Protein AF-X6LI80-F1 (afdb_monomer_lite)

Radius of gyration: 19.34 Å; chains: 1; bounding box: 44×36×54 Å

Organism: Reticulomyxa filosa (NCBI:txid46433)

Structure (mmCIF, N/CA/C/O backbone):
data_AF-X6LI80-F1
#
_entry.id   AF-X6LI80-F1
#
loop_
_atom_site.group_PDB
_atom_site.id
_atom_site.type_symbol
_atom_site.label_atom_id
_atom_site.label_alt_id
_atom_site.label_comp_id
_atom_site.label_asym_id
_atom_site.label_entity_id
_atom_site.label_seq_id
_atom_site.pdbx_PDB_ins_code
_atom_site.Cartn_x
_atom_site.Cartn_y
_atom_site.Cartn_z
_atom_site.occupancy
_atom_site.B_iso_or_equiv
_atom_site.auth_seq_id
_atom_site.auth_comp_id
_atom_site.auth_asym_id
_atom_site.auth_atom_id
_atom_site.pdbx_PDB_model_num
ATOM 1 N N . MET A 1 1 ? 9.608 -12.335 -18.011 1.00 86.75 1 MET A N 1
ATOM 2 C CA . MET A 1 1 ? 10.505 -11.930 -16.911 1.00 86.75 1 MET A CA 1
ATOM 3 C C . MET A 1 1 ? 10.080 -10.551 -16.447 1.00 86.75 1 MET A C 1
ATOM 5 O O . MET A 1 1 ? 9.801 -9.718 -17.298 1.00 86.75 1 MET A O 1
ATOM 9 N N . THR A 1 2 ? 9.966 -10.327 -15.142 1.00 90.50 2 THR A N 1
ATOM 10 C CA . THR A 1 2 ? 9.697 -9.000 -14.571 1.00 90.50 2 THR A CA 1
ATOM 11 C C . THR A 1 2 ? 10.943 -8.533 -13.843 1.00 90.50 2 THR A C 1
ATOM 13 O O . THR A 1 2 ? 11.498 -9.297 -13.056 1.00 90.50 2 THR A O 1
ATOM 16 N N . SER A 1 3 ? 11.365 -7.297 -14.068 1.00 90.00 3 SER A N 1
ATOM 17 C CA . SER A 1 3 ? 12.500 -6.701 -13.372 1.00 90.00 3 SER A CA 1
ATOM 18 C C . SER A 1 3 ? 12.157 -5.289 -12.920 1.00 90.00 3 SER A C 1
ATOM 20 O O . SER A 1 3 ? 11.196 -4.675 -13.392 1.00 90.00 3 SER A O 1
ATOM 22 N N . ARG A 1 4 ? 12.962 -4.757 -12.000 1.00 89.06 4 ARG A N 1
ATOM 23 C CA . ARG A 1 4 ? 12.972 -3.313 -11.768 1.00 89.06 4 ARG A CA 1
ATOM 24 C C . ARG A 1 4 ? 13.612 -2.624 -12.981 1.00 89.06 4 ARG A C 1
ATOM 26 O O . ARG A 1 4 ? 14.466 -3.237 -13.629 1.00 89.06 4 ARG A O 1
ATOM 33 N N . PRO A 1 5 ? 13.269 -1.355 -13.267 1.00 88.00 5 PRO A N 1
ATOM 34 C CA . PRO A 1 5 ? 13.888 -0.609 -14.364 1.00 88.00 5 PRO A CA 1
ATOM 35 C C . PRO A 1 5 ? 15.420 -0.556 -14.281 1.00 88.00 5 PRO A C 1
ATOM 37 O O . PRO A 1 5 ? 16.085 -0.537 -15.307 1.00 88.00 5 PRO A O 1
ATOM 40 N N . ASN A 1 6 ? 15.976 -0.581 -13.065 1.00 87.56 6 ASN A N 1
ATOM 41 C CA . ASN A 1 6 ? 17.414 -0.536 -12.793 1.00 87.56 6 ASN A CA 1
ATOM 42 C C . ASN A 1 6 ? 18.086 -1.916 -12.655 1.00 87.56 6 ASN A C 1
ATOM 44 O O . ASN A 1 6 ? 19.252 -1.981 -12.287 1.00 87.56 6 ASN A O 1
ATOM 48 N N . ALA A 1 7 ? 17.363 -3.009 -12.902 1.00 85.38 7 ALA A N 1
ATOM 49 C CA . ALA A 1 7 ? 17.864 -4.377 -12.768 1.00 85.38 7 ALA A CA 1
ATOM 50 C C . ALA A 1 7 ? 17.558 -5.191 -14.036 1.00 85.38 7 ALA A C 1
ATOM 52 O O . ALA A 1 7 ? 17.008 -6.290 -13.963 1.00 85.38 7 ALA A O 1
ATOM 53 N N . MET A 1 8 ? 17.818 -4.609 -15.211 1.00 77.81 8 MET A N 1
ATOM 54 C CA . MET A 1 8 ? 17.587 -5.285 -16.490 1.00 77.81 8 MET A CA 1
ATOM 55 C C . MET A 1 8 ? 18.575 -6.437 -16.700 1.00 77.81 8 MET A C 1
ATOM 57 O O . MET A 1 8 ? 19.738 -6.357 -16.318 1.00 77.81 8 MET A O 1
ATOM 61 N N . CYS A 1 9 ? 18.101 -7.517 -17.319 1.00 79.00 9 CYS A N 1
ATOM 62 C CA . CYS A 1 9 ? 18.915 -8.698 -17.582 1.00 79.00 9 CYS A CA 1
ATOM 63 C C . CYS A 1 9 ? 19.680 -8.550 -18.901 1.00 79.00 9 CYS A C 1
ATOM 65 O O . CYS A 1 9 ? 19.100 -8.708 -19.974 1.00 79.00 9 CYS A O 1
ATOM 67 N N . GLU A 1 10 ? 20.985 -8.291 -18.802 1.00 77.06 10 GLU A N 1
ATOM 68 C CA . GLU A 1 10 ? 21.895 -8.090 -19.945 1.00 77.06 10 GLU A CA 1
ATOM 69 C C . GLU A 1 10 ? 21.988 -9.304 -20.881 1.00 77.06 10 GLU A C 1
ATOM 71 O O . GLU A 1 10 ? 22.261 -9.155 -22.066 1.00 77.06 10 GLU A O 1
ATOM 76 N N . TYR A 1 11 ? 21.716 -10.511 -20.378 1.00 81.88 11 TYR A N 1
ATOM 77 C CA . TYR A 1 11 ? 21.806 -11.751 -21.155 1.00 81.88 11 TYR A CA 1
ATOM 78 C C . TYR A 1 11 ? 20.602 -12.011 -22.078 1.00 81.88 11 TYR A C 1
ATOM 80 O O . TYR A 1 11 ? 20.572 -13.019 -22.786 1.00 81.88 11 TYR A O 1
ATOM 88 N N . LEU A 1 12 ? 19.576 -11.154 -22.062 1.00 84.06 12 LEU A N 1
ATOM 89 C CA . LEU A 1 12 ? 18.440 -11.293 -22.969 1.00 84.06 12 LEU A CA 1
ATOM 90 C C . LEU A 1 12 ? 18.783 -10.688 -24.336 1.00 84.06 12 LEU A C 1
ATOM 92 O O . LEU A 1 12 ? 18.909 -9.475 -24.481 1.00 84.06 12 LEU A O 1
ATOM 96 N N . ASN A 1 13 ? 18.859 -11.532 -25.365 1.00 84.69 13 ASN A N 1
ATOM 97 C CA . ASN A 1 13 ? 19.062 -11.087 -26.743 1.00 84.69 13 ASN A CA 1
ATOM 98 C C . ASN A 1 13 ? 17.761 -10.523 -27.334 1.00 84.69 13 ASN A C 1
ATOM 100 O O . ASN A 1 13 ? 16.830 -11.275 -27.619 1.00 84.69 13 ASN A O 1
ATOM 104 N N . ASN A 1 14 ? 17.719 -9.203 -27.538 1.00 87.19 14 ASN A N 1
ATOM 105 C CA . ASN A 1 14 ? 16.613 -8.461 -28.160 1.00 87.19 14 ASN A CA 1
ATOM 106 C C . ASN A 1 14 ? 15.204 -8.825 -27.621 1.00 87.19 14 ASN A C 1
ATOM 108 O O . ASN A 1 14 ? 14.319 -9.210 -28.394 1.00 87.19 14 ASN A O 1
ATOM 112 N N . PRO A 1 15 ? 14.968 -8.751 -26.295 1.00 90.31 15 PRO A N 1
ATOM 113 C CA . PRO A 1 15 ? 13.675 -9.100 -25.727 1.00 90.31 15 PRO A CA 1
ATOM 114 C C . PRO A 1 15 ? 12.603 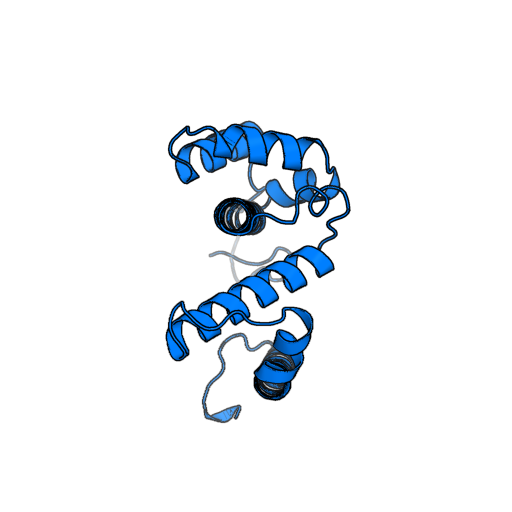-8.076 -26.114 1.00 90.31 15 PRO A C 1
ATOM 116 O O . PRO A 1 15 ? 12.853 -6.873 -26.198 1.00 90.31 15 PRO A O 1
ATOM 119 N N . ARG A 1 16 ? 11.354 -8.535 -26.251 1.00 91.94 16 ARG A N 1
ATOM 120 C CA . ARG A 1 16 ? 10.205 -7.624 -26.294 1.00 91.94 16 ARG A CA 1
ATOM 121 C C . ARG A 1 16 ? 10.038 -6.964 -24.926 1.00 91.94 16 ARG A C 1
ATOM 123 O O . ARG A 1 16 ? 9.694 -7.634 -23.954 1.00 91.94 16 ARG A O 1
ATOM 130 N N . MET A 1 17 ? 10.223 -5.649 -24.876 1.00 89.62 17 MET A N 1
ATOM 131 C CA . MET A 1 17 ? 10.102 -4.866 -23.648 1.00 89.62 17 MET A CA 1
ATOM 132 C C . MET A 1 17 ? 8.678 -4.339 -23.467 1.00 89.62 17 MET A C 1
ATOM 134 O O . MET A 1 17 ? 8.097 -3.749 -24.378 1.00 89.62 17 MET A O 1
ATOM 138 N N . LEU A 1 18 ? 8.117 -4.553 -22.277 1.00 93.50 18 LEU A N 1
ATOM 139 C CA . LEU A 1 18 ? 6.819 -4.028 -21.858 1.00 93.50 18 LEU A CA 1
ATOM 140 C C . LEU A 1 18 ? 6.989 -3.328 -20.510 1.00 93.50 18 LEU A C 1
ATOM 142 O O . LEU A 1 18 ? 7.584 -3.892 -19.594 1.00 93.50 18 LEU A O 1
ATOM 146 N N . ASN A 1 19 ? 6.433 -2.123 -20.385 1.00 92.75 19 ASN A N 1
ATOM 147 C CA . ASN A 1 19 ? 6.495 -1.338 -19.156 1.00 9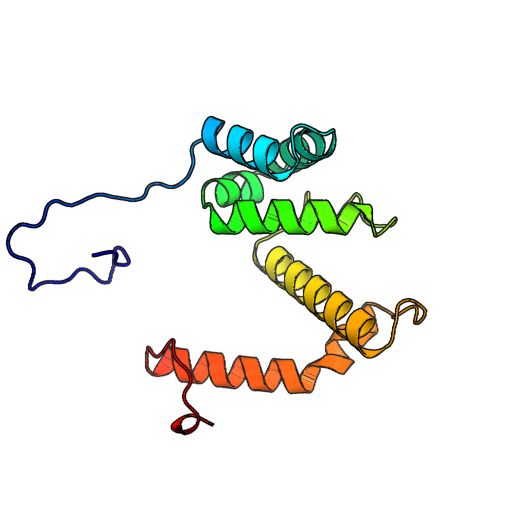2.75 19 ASN A CA 1
ATOM 148 C C . ASN A 1 19 ? 5.159 -1.391 -18.417 1.00 92.75 19 ASN A C 1
ATOM 150 O O . ASN A 1 19 ? 4.104 -1.139 -18.998 1.00 92.75 19 ASN A O 1
ATOM 154 N N . VAL A 1 20 ? 5.212 -1.667 -17.116 1.00 93.44 20 VAL A N 1
ATOM 155 C CA . VAL A 1 20 ? 4.048 -1.547 -16.234 1.00 93.44 20 VAL A CA 1
ATOM 156 C C . VAL A 1 20 ? 3.965 -0.099 -15.760 1.00 93.44 20 VAL A C 1
ATOM 158 O O . VAL A 1 20 ? 4.740 0.320 -14.907 1.00 93.44 20 VAL A O 1
ATOM 161 N N . ILE A 1 21 ? 3.033 0.667 -16.329 1.00 93.81 21 ILE A N 1
ATOM 162 C CA . ILE A 1 21 ? 2.883 2.112 -16.067 1.00 93.81 21 ILE A CA 1
ATOM 163 C C . ILE A 1 21 ? 1.947 2.444 -14.892 1.00 93.81 21 ILE A C 1
ATOM 165 O O . ILE A 1 21 ? 1.756 3.612 -14.570 1.00 93.81 21 ILE A O 1
ATOM 169 N N . GLY A 1 22 ? 1.373 1.427 -14.243 1.00 96.06 22 GLY A N 1
ATOM 170 C CA . GLY A 1 22 ? 0.397 1.599 -13.166 1.00 96.06 22 GLY A CA 1
ATOM 171 C C . GLY A 1 22 ? -1.035 1.799 -13.666 1.00 96.06 22 GLY A C 1
ATOM 172 O O . GLY A 1 22 ? -1.350 1.548 -14.828 1.00 96.06 22 GLY A O 1
ATOM 173 N N . PHE A 1 23 ? -1.911 2.201 -12.752 1.00 98.12 23 PHE A N 1
ATOM 174 C CA . PHE A 1 23 ? -3.330 2.441 -12.992 1.00 98.12 23 PHE A CA 1
ATOM 175 C C . PHE A 1 23 ? -3.588 3.841 -13.531 1.00 98.12 23 PHE A C 1
ATOM 177 O O . PHE A 1 23 ? -2.967 4.803 -13.094 1.00 98.12 23 PHE A O 1
ATOM 184 N N . GLN A 1 24 ? -4.552 3.968 -14.437 1.00 97.50 24 GLN A N 1
ATOM 185 C CA . GLN A 1 24 ? -5.146 5.243 -14.829 1.00 97.50 24 GLN A CA 1
ATOM 186 C C . GLN A 1 24 ? -6.293 5.618 -13.883 1.00 97.50 24 GLN A C 1
ATOM 188 O O . GLN A 1 24 ? -6.748 4.810 -13.074 1.00 97.50 24 GLN A O 1
ATOM 193 N N . SER A 1 25 ? -6.811 6.844 -13.988 1.00 96.56 25 SER A N 1
ATOM 194 C CA . SER A 1 25 ? -7.916 7.303 -13.131 1.00 96.56 25 SER A CA 1
ATOM 195 C C . SER A 1 25 ? -9.154 6.400 -13.204 1.00 96.56 25 SER A C 1
ATOM 197 O O . SER A 1 25 ? -9.766 6.128 -12.172 1.00 96.56 25 SER A O 1
ATOM 199 N N . GLN A 1 26 ? -9.480 5.876 -14.392 1.00 97.25 26 GLN A N 1
ATOM 200 C CA . GLN A 1 26 ? -10.590 4.934 -14.556 1.00 97.25 26 GLN A CA 1
ATOM 201 C C . GLN A 1 26 ? -10.307 3.589 -13.878 1.00 97.25 26 GLN A C 1
ATOM 203 O O . GLN A 1 26 ? -11.195 3.027 -13.241 1.00 97.25 26 GLN A O 1
ATOM 208 N N . ASP A 1 27 ? -9.069 3.094 -13.955 1.00 97.94 27 ASP A N 1
ATOM 209 C CA . ASP A 1 27 ? -8.665 1.853 -13.287 1.00 97.94 27 ASP A CA 1
ATOM 210 C C . ASP A 1 27 ? -8.753 1.999 -11.767 1.00 97.94 27 ASP A C 1
ATOM 212 O O . ASP A 1 27 ? -9.250 1.101 -11.093 1.00 97.94 27 ASP A O 1
ATOM 216 N N . ILE A 1 28 ? -8.337 3.150 -11.225 1.00 98.25 28 ILE A N 1
ATOM 217 C CA . ILE A 1 28 ? -8.453 3.463 -9.794 1.00 98.25 28 ILE A CA 1
ATOM 218 C C . ILE A 1 28 ? -9.922 3.425 -9.366 1.00 98.25 28 ILE A C 1
ATOM 220 O O . ILE A 1 28 ? -10.259 2.775 -8.375 1.00 98.25 28 ILE A O 1
ATOM 224 N N . GLN A 1 29 ? -10.803 4.088 -10.118 1.00 97.44 29 GLN A N 1
ATOM 225 C CA . GLN A 1 29 ? -12.236 4.085 -9.839 1.00 97.44 29 GLN A CA 1
ATOM 226 C C . GLN A 1 29 ? -12.815 2.673 -9.896 1.00 97.44 29 GLN A C 1
ATOM 228 O O . GLN A 1 29 ? -13.460 2.244 -8.941 1.00 97.44 29 GLN A O 1
ATOM 233 N N . ASN A 1 30 ? -12.529 1.926 -10.962 1.00 97.88 30 ASN A N 1
ATOM 234 C CA . ASN A 1 30 ? -12.995 0.554 -11.135 1.00 97.88 30 ASN A CA 1
ATOM 235 C C . ASN A 1 30 ? -12.490 -0.360 -10.011 1.00 97.88 30 ASN A C 1
ATOM 237 O O . ASN A 1 30 ? -13.252 -1.177 -9.492 1.00 97.88 30 ASN A O 1
ATOM 241 N N . TYR A 1 31 ? -11.231 -0.201 -9.600 1.00 98.19 31 TYR A N 1
ATOM 242 C CA . TYR A 1 31 ? -10.629 -0.969 -8.518 1.00 98.19 31 TYR A CA 1
ATOM 243 C C . TYR A 1 31 ? -11.312 -0.686 -7.179 1.00 98.19 31 TYR A C 1
ATOM 245 O O . TYR A 1 31 ? -11.719 -1.626 -6.499 1.00 98.19 31 TYR A O 1
ATOM 253 N N . ILE A 1 32 ? -11.474 0.589 -6.804 1.00 97.62 32 ILE A N 1
ATOM 254 C CA . ILE A 1 32 ? -12.131 0.985 -5.548 1.00 97.62 32 ILE A CA 1
ATOM 255 C C . ILE A 1 32 ? -13.573 0.469 -5.532 1.00 97.62 32 ILE A C 1
ATOM 257 O O . ILE A 1 32 ? -13.986 -0.202 -4.586 1.00 97.62 32 ILE A O 1
ATOM 261 N N . ASN A 1 33 ? -14.316 0.718 -6.606 1.00 96.50 33 ASN A N 1
ATOM 262 C CA . ASN A 1 33 ? -15.690 0.259 -6.777 1.00 96.50 33 ASN A CA 1
ATOM 263 C C . ASN A 1 33 ? -15.810 -1.262 -6.618 1.00 96.50 33 ASN A C 1
ATOM 265 O O . ASN A 1 33 ? -16.641 -1.746 -5.848 1.00 96.50 33 ASN A O 1
ATOM 269 N N . SER A 1 34 ? -14.915 -2.018 -7.258 1.00 96.75 34 SER A N 1
ATOM 270 C CA . SER A 1 34 ? -14.872 -3.480 -7.148 1.00 96.75 34 SER A CA 1
ATOM 271 C C . SER A 1 34 ? -14.503 -3.944 -5.735 1.00 96.75 34 SER A C 1
ATOM 273 O O . SER A 1 34 ? -15.131 -4.857 -5.199 1.00 96.75 34 SER A O 1
ATOM 275 N N . TYR A 1 35 ? -13.525 -3.299 -5.091 1.00 96.69 35 TYR A N 1
ATOM 276 C CA . TYR A 1 35 ? -13.068 -3.640 -3.740 1.00 96.69 35 TYR A CA 1
ATOM 277 C C . TYR A 1 35 ? -14.178 -3.481 -2.690 1.00 96.69 35 TYR A C 1
ATOM 279 O O . TYR A 1 35 ? -14.300 -4.301 -1.772 1.00 96.69 35 TYR A O 1
ATOM 287 N N . PHE A 1 36 ? -14.989 -2.429 -2.825 1.00 94.81 36 PHE A N 1
ATOM 288 C CA . PHE A 1 36 ? -16.086 -2.092 -1.914 1.00 94.81 36 PHE A CA 1
ATOM 289 C C . PHE A 1 36 ? -17.468 -2.560 -2.391 1.00 94.81 36 PHE A C 1
ATOM 291 O O . PHE A 1 36 ? -18.457 -2.312 -1.706 1.00 94.81 36 PHE A O 1
ATOM 298 N N . LYS A 1 37 ? -17.551 -3.271 -3.524 1.00 93.50 37 LYS A N 1
ATOM 299 C CA . LYS A 1 37 ? -18.813 -3.738 -4.127 1.00 93.50 37 LYS A CA 1
ATOM 300 C C . LYS A 1 37 ? -19.823 -2.599 -4.359 1.00 93.50 37 LYS A C 1
ATOM 302 O O . LYS A 1 37 ? -21.008 -2.771 -4.092 1.00 93.50 37 LYS A O 1
ATOM 307 N N . ASN A 1 38 ? -19.351 -1.446 -4.840 1.00 82.31 38 ASN A N 1
ATOM 308 C CA . ASN A 1 38 ? -20.165 -0.257 -5.143 1.00 82.31 38 ASN A CA 1
ATOM 309 C C . ASN A 1 38 ? -20.999 0.284 -3.964 1.00 82.31 38 ASN A C 1
ATOM 311 O O . ASN A 1 38 ? -22.113 0.760 -4.163 1.00 82.31 38 ASN A O 1
ATOM 315 N N . ASN A 1 39 ? -20.498 0.190 -2.730 1.00 86.69 39 ASN A N 1
ATOM 316 C CA . ASN A 1 39 ? -21.153 0.805 -1.575 1.00 86.69 39 ASN A CA 1
ATOM 317 C C . ASN A 1 39 ? -20.632 2.239 -1.324 1.00 86.69 39 ASN A C 1
ATOM 319 O O . ASN A 1 39 ? -19.633 2.655 -1.901 1.00 86.69 39 ASN A O 1
ATOM 323 N N . ASN A 1 40 ? -21.251 2.968 -0.391 1.00 86.06 40 ASN A N 1
ATOM 324 C CA . ASN A 1 40 ? -20.897 4.361 -0.060 1.00 86.06 40 ASN A CA 1
ATOM 325 C C . ASN A 1 40 ? -19.423 4.580 0.373 1.00 86.06 40 ASN A C 1
ATOM 327 O O . ASN A 1 40 ? -18.968 5.721 0.474 1.00 86.06 40 ASN A O 1
ATOM 331 N N . GLU A 1 41 ? -18.666 3.520 0.683 1.00 87.06 41 GLU A N 1
ATOM 332 C CA . GLU A 1 41 ? -17.244 3.618 1.040 1.00 87.06 41 GLU A CA 1
ATOM 333 C C . GLU A 1 41 ? -16.372 3.928 -0.180 1.00 87.06 41 GLU A C 1
ATOM 335 O O . GLU A 1 41 ? -15.338 4.582 -0.017 1.00 87.06 41 GLU A O 1
ATOM 340 N N . SER A 1 42 ? -16.792 3.525 -1.388 1.00 92.38 42 SER A N 1
ATOM 341 C CA . SER A 1 42 ? -16.058 3.847 -2.615 1.00 92.38 42 SER A CA 1
ATOM 342 C C . SER A 1 42 ? -15.988 5.357 -2.824 1.00 92.38 42 SER A C 1
ATOM 344 O O . SER A 1 42 ? -14.898 5.906 -2.992 1.00 92.38 42 SER A O 1
ATOM 346 N N . ASP A 1 43 ? -17.130 6.036 -2.717 1.00 91.94 43 ASP A N 1
ATOM 347 C CA . ASP A 1 43 ? -17.245 7.483 -2.899 1.00 91.94 43 ASP A CA 1
ATOM 348 C C . ASP A 1 43 ? -16.472 8.248 -1.823 1.00 91.94 43 ASP A C 1
ATOM 350 O O . ASP A 1 43 ? -15.787 9.234 -2.111 1.00 91.94 43 ASP A O 1
ATOM 354 N N . SER A 1 44 ? -16.525 7.768 -0.576 1.00 91.19 44 SER A N 1
ATOM 355 C CA . SER A 1 44 ? -15.782 8.370 0.533 1.00 91.19 44 SER A CA 1
ATOM 356 C C . SER A 1 44 ? -14.271 8.299 0.309 1.00 91.19 44 SER A C 1
ATOM 358 O O . SER A 1 44 ? -13.587 9.320 0.430 1.00 91.19 44 SER A O 1
ATOM 360 N N . LEU A 1 45 ? -13.744 7.125 -0.061 1.00 92.88 45 LEU A N 1
ATOM 361 C CA . LEU A 1 45 ? -12.320 6.975 -0.352 1.00 92.88 45 LEU A CA 1
ATOM 362 C C . LEU A 1 45 ? -11.920 7.785 -1.587 1.00 92.88 45 LEU A C 1
ATOM 364 O O . LEU A 1 45 ? -10.897 8.466 -1.562 1.00 92.88 45 LEU A O 1
ATOM 368 N N . MET A 1 46 ? -12.738 7.770 -2.640 1.00 94.19 46 MET A N 1
ATOM 369 C CA . MET A 1 46 ? -12.479 8.546 -3.850 1.00 94.19 46 MET A CA 1
ATOM 370 C C . MET A 1 46 ? -12.366 10.044 -3.542 1.00 94.19 46 MET A C 1
ATOM 372 O O . MET A 1 46 ? -11.457 10.717 -4.031 1.00 94.19 46 MET A O 1
ATOM 376 N N . LYS A 1 47 ? -13.243 10.568 -2.678 1.00 92.31 47 LYS A N 1
ATOM 377 C CA . LYS A 1 47 ? -13.180 11.958 -2.218 1.00 92.31 47 LYS A CA 1
ATOM 378 C C . LYS A 1 47 ? -11.892 12.244 -1.440 1.00 92.31 47 LYS A C 1
ATOM 380 O O . LYS A 1 47 ? -11.215 13.219 -1.750 1.00 92.31 47 LYS A O 1
ATOM 385 N N . LYS A 1 48 ? -11.514 11.378 -0.490 1.00 90.94 48 LYS A N 1
ATOM 386 C CA . LYS A 1 48 ? -10.261 11.512 0.281 1.00 90.94 48 LYS A CA 1
ATOM 387 C C . LYS A 1 48 ? -9.027 11.537 -0.626 1.00 90.94 48 LYS A C 1
ATOM 389 O O . LYS A 1 48 ? -8.170 12.400 -0.474 1.00 90.94 48 LYS A O 1
ATOM 394 N N . LEU A 1 49 ? -8.952 10.626 -1.601 1.00 92.75 49 LEU A N 1
ATOM 395 C CA . LEU A 1 49 ? -7.842 10.590 -2.557 1.00 92.75 49 LEU A CA 1
ATOM 396 C C . LEU A 1 49 ? -7.798 11.857 -3.411 1.00 92.75 49 LEU A C 1
ATOM 398 O O . LEU A 1 49 ? -6.725 12.397 -3.632 1.00 92.75 49 LEU A O 1
ATOM 402 N N . ASN A 1 50 ? -8.944 12.365 -3.869 1.00 92.31 50 ASN A N 1
ATOM 403 C CA . ASN A 1 50 ? -8.978 13.579 -4.685 1.00 92.31 50 ASN A CA 1
ATOM 404 C C . ASN A 1 50 ? -8.607 14.853 -3.915 1.00 92.31 50 ASN A C 1
ATOM 406 O O . ASN A 1 50 ? -8.065 15.772 -4.527 1.00 92.31 50 ASN A O 1
ATOM 410 N N . ASN A 1 51 ? -8.853 14.891 -2.605 1.00 90.88 51 ASN A N 1
ATOM 411 C CA . ASN A 1 51 ? -8.502 16.023 -1.749 1.00 90.88 51 ASN A CA 1
ATOM 412 C C . ASN A 1 51 ? -7.006 16.072 -1.396 1.00 90.88 51 ASN A C 1
ATOM 414 O O . ASN A 1 51 ? -6.480 17.151 -1.136 1.00 90.88 51 ASN A O 1
ATOM 418 N N . ASN A 1 52 ? -6.299 14.937 -1.433 1.00 89.69 52 ASN A N 1
ATOM 419 C CA . ASN A 1 52 ? -4.870 14.866 -1.131 1.00 89.69 52 ASN A CA 1
ATOM 420 C C . ASN A 1 52 ? -4.054 14.495 -2.382 1.00 89.69 52 ASN A C 1
ATOM 422 O O . ASN A 1 52 ? -4.015 13.340 -2.808 1.00 89.69 52 ASN A O 1
ATOM 426 N N . ARG A 1 53 ? -3.331 15.475 -2.945 1.00 90.94 53 ARG A N 1
ATOM 427 C CA . ARG A 1 53 ? -2.517 15.304 -4.165 1.00 90.94 53 ARG A CA 1
ATOM 428 C C . ARG A 1 53 ? -1.491 14.172 -4.055 1.00 90.94 53 ARG A C 1
ATOM 430 O O . ARG A 1 53 ? -1.278 13.459 -5.033 1.00 90.94 53 ARG A O 1
ATOM 437 N N . SER A 1 54 ? -0.866 14.002 -2.893 1.00 90.69 54 SER A N 1
ATOM 438 C CA . SER A 1 54 ? 0.142 12.961 -2.671 1.00 90.69 54 SER A CA 1
ATOM 439 C C . SER A 1 54 ? -0.490 11.574 -2.700 1.00 90.69 54 SER A C 1
ATOM 441 O O . SER A 1 54 ? 0.001 10.686 -3.393 1.00 90.69 54 SER A O 1
ATOM 443 N N . LEU A 1 55 ? -1.622 11.391 -2.017 1.00 91.38 55 LEU A N 1
ATOM 444 C CA . LEU A 1 55 ? -2.346 10.118 -2.041 1.00 91.38 55 LEU A CA 1
ATOM 445 C C . LEU A 1 55 ? -2.934 9.823 -3.422 1.00 91.38 55 LEU A C 1
ATOM 447 O O . LEU A 1 55 ? -2.886 8.677 -3.868 1.00 91.38 55 LEU A O 1
ATOM 451 N N . LYS A 1 56 ? -3.425 10.853 -4.123 1.00 93.88 56 LYS A N 1
ATOM 452 C CA . LYS A 1 56 ? -3.870 10.739 -5.514 1.00 93.88 56 LYS A CA 1
ATOM 453 C C . LYS A 1 56 ? -2.756 10.255 -6.431 1.00 93.88 56 LYS A C 1
ATOM 455 O O . LYS A 1 56 ? -3.000 9.423 -7.287 1.00 93.88 56 LYS A O 1
ATOM 460 N N . LEU A 1 57 ? -1.537 10.764 -6.266 1.00 94.12 57 LEU A N 1
ATOM 461 C CA . LEU A 1 57 ? -0.403 10.317 -7.069 1.00 94.12 57 LEU A CA 1
ATOM 462 C C . LEU A 1 57 ? -0.042 8.861 -6.746 1.00 94.12 57 LEU A C 1
ATOM 464 O O . LEU A 1 57 ? 0.149 8.050 -7.648 1.00 94.12 57 LEU A O 1
ATOM 468 N N . LEU A 1 58 ? 0.010 8.514 -5.459 1.00 93.94 58 LEU A N 1
ATOM 469 C CA . LEU A 1 58 ? 0.352 7.164 -5.016 1.00 93.94 58 LEU A CA 1
ATOM 470 C C . LEU A 1 58 ? -0.684 6.119 -5.449 1.00 93.94 58 LEU A C 1
ATOM 472 O O . LEU A 1 58 ? -0.306 4.981 -5.715 1.00 93.94 58 LEU A O 1
ATOM 476 N N . SER A 1 59 ? -1.966 6.479 -5.569 1.00 96.00 59 SER A N 1
ATOM 477 C CA . SER A 1 59 ? -3.031 5.545 -5.962 1.00 96.00 59 SER A CA 1
ATOM 478 C C . SER A 1 59 ? -2.895 5.011 -7.393 1.00 96.00 59 SER A C 1
ATOM 480 O O . SER A 1 59 ? -3.453 3.958 -7.698 1.00 96.00 59 SER A O 1
ATOM 482 N N . HIS A 1 60 ? -2.090 5.656 -8.242 1.00 97.19 60 HIS A N 1
ATOM 483 C CA . HIS A 1 60 ? -1.700 5.107 -9.544 1.00 97.19 60 HIS A CA 1
ATOM 484 C C . HIS A 1 60 ? -0.824 3.848 -9.416 1.00 97.19 60 HIS A C 1
ATOM 486 O O . HIS A 1 60 ? -0.733 3.054 -10.349 1.00 97.19 60 HIS A O 1
ATOM 492 N N . THR A 1 61 ? -0.208 3.605 -8.256 1.00 96.69 61 THR A N 1
ATOM 493 C CA . THR A 1 61 ? 0.465 2.337 -7.960 1.00 96.69 61 THR A CA 1
ATOM 494 C C . THR A 1 61 ? -0.527 1.366 -7.308 1.00 96.69 61 THR A C 1
ATOM 496 O O . THR A 1 61 ? -1.002 1.639 -6.199 1.00 96.69 61 THR A O 1
ATOM 499 N N . PRO A 1 62 ? -0.799 0.190 -7.909 1.00 96.62 62 PRO A N 1
ATOM 500 C CA . PRO A 1 62 ? -1.811 -0.744 -7.404 1.00 96.62 62 PRO A CA 1
ATOM 501 C C . PRO A 1 62 ? -1.626 -1.158 -5.937 1.00 96.62 62 PRO A C 1
ATOM 503 O O . PRO A 1 62 ? -2.604 -1.337 -5.209 1.00 96.62 62 PRO A O 1
ATOM 506 N N . LEU A 1 63 ? -0.374 -1.283 -5.481 1.00 95.31 63 LEU A N 1
ATOM 507 C CA . LEU A 1 63 ? -0.060 -1.624 -4.094 1.00 95.31 63 LEU A CA 1
ATOM 508 C C . LEU A 1 63 ? -0.579 -0.562 -3.114 1.00 95.31 63 LEU A C 1
ATOM 510 O O . LEU A 1 63 ? -1.276 -0.906 -2.163 1.00 95.31 63 LEU A O 1
ATOM 514 N N . TYR A 1 64 ? -0.288 0.720 -3.354 1.00 95.06 64 TYR A N 1
ATOM 515 C CA . TYR A 1 64 ? -0.762 1.799 -2.484 1.00 95.06 64 TYR A CA 1
ATOM 516 C C . TYR A 1 64 ? -2.280 1.920 -2.521 1.00 95.06 64 TYR A C 1
ATOM 518 O O . TYR A 1 64 ? -2.899 2.064 -1.469 1.00 95.06 64 TYR A O 1
ATOM 526 N N . LEU A 1 65 ? -2.899 1.762 -3.695 1.00 96.38 65 LEU A N 1
ATOM 527 C CA . LEU A 1 65 ? -4.354 1.770 -3.797 1.00 96.38 65 LEU A CA 1
ATOM 528 C C . LEU A 1 65 ? -5.004 0.672 -2.943 1.00 96.38 65 LEU A C 1
ATOM 530 O O . LEU A 1 65 ? -5.968 0.935 -2.221 1.00 96.38 65 LEU A O 1
ATOM 534 N N . ARG A 1 66 ? -4.444 -0.544 -2.963 1.00 96.00 66 ARG A N 1
ATOM 535 C CA . ARG A 1 66 ? -4.891 -1.643 -2.097 1.00 96.00 66 ARG A CA 1
ATOM 536 C C . ARG A 1 66 ? -4.765 -1.287 -0.614 1.00 96.00 66 ARG A C 1
ATOM 538 O O . ARG A 1 66 ? -5.678 -1.582 0.157 1.00 96.00 66 ARG A O 1
ATOM 545 N N . LEU A 1 67 ? -3.660 -0.656 -0.216 1.00 93.81 67 LEU A N 1
ATOM 546 C CA . LEU A 1 67 ? -3.427 -0.225 1.166 1.00 93.81 67 LEU A CA 1
ATOM 547 C C . LEU A 1 67 ? -4.417 0.865 1.599 1.00 93.81 67 LEU A C 1
ATOM 549 O O . LEU A 1 67 ? -4.955 0.792 2.702 1.00 93.81 67 LEU A O 1
ATOM 553 N N . PHE A 1 68 ? -4.731 1.824 0.726 1.00 93.19 68 PHE A N 1
ATOM 554 C CA . PHE A 1 68 ? -5.751 2.838 1.001 1.00 93.19 68 PHE A CA 1
ATOM 555 C C . PHE A 1 68 ? -7.141 2.224 1.170 1.00 93.19 68 PHE A C 1
ATOM 557 O O . PHE A 1 68 ? -7.858 2.576 2.106 1.00 93.19 68 PHE A O 1
ATOM 564 N N . CYS A 1 69 ? -7.504 1.260 0.319 1.00 93.69 69 CYS A N 1
ATOM 565 C CA . CYS A 1 69 ? -8.762 0.527 0.450 1.00 93.69 69 CYS A CA 1
ATOM 566 C C . CYS A 1 69 ? -8.841 -0.225 1.788 1.00 93.69 69 CYS A C 1
ATOM 568 O O . CYS A 1 69 ? -9.858 -0.166 2.481 1.00 93.69 69 CYS A O 1
ATOM 570 N N . TYR A 1 70 ? -7.750 -0.885 2.183 1.00 91.19 70 TYR A N 1
ATOM 571 C CA . TYR A 1 70 ? -7.656 -1.566 3.471 1.00 91.19 70 TYR A CA 1
ATOM 572 C C . TYR A 1 70 ? -7.850 -0.600 4.650 1.00 91.19 70 TYR A C 1
ATOM 574 O O . TYR A 1 70 ? -8.699 -0.847 5.506 1.00 91.19 70 TYR A O 1
ATOM 582 N N . LEU A 1 71 ? -7.122 0.520 4.674 1.00 87.94 71 LEU A N 1
ATOM 583 C CA . LEU A 1 71 ? -7.237 1.517 5.741 1.00 87.94 71 LEU A CA 1
ATOM 584 C C . LEU A 1 71 ? -8.632 2.140 5.811 1.00 87.94 71 LEU A C 1
ATOM 586 O O . LEU A 1 71 ? -9.199 2.246 6.893 1.00 87.94 71 LEU A O 1
ATOM 590 N N . SER A 1 72 ? -9.225 2.486 4.667 1.00 88.75 72 SER A N 1
ATOM 591 C CA . SER A 1 72 ? -10.571 3.067 4.632 1.00 88.75 72 SER A CA 1
ATOM 592 C C . SER A 1 72 ? -11.633 2.116 5.195 1.00 88.75 72 SER A C 1
ATOM 594 O O . SER A 1 72 ? -12.585 2.566 5.831 1.00 88.75 72 SER A O 1
ATOM 596 N N . ARG A 1 73 ? -11.463 0.799 5.007 1.00 86.94 73 ARG A N 1
ATOM 597 C CA . ARG A 1 73 ? -12.335 -0.219 5.611 1.00 86.94 73 ARG A CA 1
ATOM 598 C C . ARG A 1 73 ? -12.154 -0.302 7.128 1.00 86.94 73 ARG A C 1
ATOM 600 O O . ARG A 1 73 ? -13.138 -0.480 7.842 1.00 86.94 73 ARG A O 1
ATOM 607 N N . GLN A 1 74 ? -10.922 -0.157 7.617 1.00 79.62 74 GLN A N 1
ATOM 608 C CA . GLN A 1 74 ? -10.626 -0.167 9.052 1.00 79.62 74 GLN A CA 1
ATOM 609 C C . GLN A 1 74 ? -11.154 1.086 9.761 1.00 79.62 74 GLN A C 1
ATOM 611 O O . GLN A 1 74 ? -11.740 0.967 10.835 1.00 79.62 74 GLN A O 1
ATOM 616 N N . ASP A 1 75 ? -11.035 2.268 9.151 1.00 73.19 75 ASP A N 1
ATOM 617 C CA . ASP A 1 75 ? -11.461 3.540 9.757 1.00 73.19 75 ASP A CA 1
ATOM 618 C C . ASP A 1 75 ? -12.946 3.561 10.142 1.00 73.19 75 ASP A C 1
ATOM 620 O O . ASP A 1 75 ? -13.322 4.192 11.127 1.00 73.19 75 ASP A O 1
ATOM 624 N N . LYS A 1 76 ? -13.799 2.831 9.414 1.00 65.81 76 LYS A N 1
ATOM 625 C CA . LYS A 1 76 ? -15.235 2.712 9.713 1.00 65.81 76 LYS A CA 1
ATOM 626 C C . LYS A 1 76 ? -15.510 2.063 11.078 1.00 65.81 76 LYS A C 1
ATOM 628 O O . LYS A 1 76 ? -16.550 2.324 11.676 1.00 65.81 76 LYS A O 1
ATOM 633 N N . SER A 1 77 ? -14.587 1.234 11.570 1.00 53.56 77 SER A N 1
ATOM 634 C CA . SER A 1 77 ? -14.686 0.573 12.878 1.00 53.56 77 SER A CA 1
ATOM 635 C C . SER A 1 77 ? -14.245 1.467 14.046 1.00 53.56 77 SER A C 1
ATOM 637 O O . SER A 1 77 ? -14.639 1.231 15.186 1.00 53.56 77 SER A O 1
ATOM 639 N N . SER A 1 78 ? -13.461 2.517 13.776 1.00 52.19 78 SER A N 1
ATOM 640 C CA . SER A 1 78 ? -12.899 3.418 14.783 1.00 52.19 78 SER A CA 1
ATOM 641 C C . SER A 1 78 ? -13.539 4.803 14.684 1.00 52.19 78 SER A C 1
ATOM 643 O O . SER A 1 78 ? -13.238 5.578 13.782 1.00 52.19 78 SER A O 1
ATOM 645 N N . SER A 1 79 ? -14.409 5.146 15.630 1.00 42.91 79 SER A N 1
ATOM 646 C CA . SER A 1 79 ? -15.263 6.342 15.593 1.00 42.91 79 SER A CA 1
ATOM 647 C C . SER A 1 79 ? -14.550 7.710 15.660 1.00 42.91 79 SER A C 1
ATOM 649 O O . SER A 1 79 ? -15.240 8.715 15.809 1.00 42.91 79 SER A O 1
ATOM 651 N N . SER A 1 80 ? -13.213 7.803 15.599 1.00 43.38 80 SER A N 1
ATOM 652 C CA . SER A 1 80 ? -12.495 8.989 16.102 1.00 43.38 80 SER A CA 1
ATOM 653 C C . SER A 1 80 ? -11.624 9.794 15.130 1.00 43.38 80 SER A C 1
ATOM 655 O O . SER A 1 80 ? -11.093 10.799 15.574 1.00 43.38 80 SER A O 1
ATOM 657 N N . ASN A 1 81 ? -11.429 9.433 13.855 1.00 50.91 81 ASN A N 1
ATOM 658 C CA . ASN A 1 81 ? -10.390 10.100 13.042 1.00 50.91 81 ASN A CA 1
ATOM 659 C C . ASN A 1 81 ? -10.881 10.534 11.651 1.00 50.91 81 ASN A C 1
ATOM 661 O O . ASN A 1 81 ? -10.533 9.922 10.643 1.00 50.91 81 ASN A O 1
ATOM 665 N N . LYS A 1 82 ? -11.676 11.610 11.582 1.00 51.66 82 LYS A N 1
ATOM 666 C CA . LYS A 1 82 ? -12.045 12.243 10.299 1.00 51.66 82 LYS A CA 1
ATOM 667 C C . LYS A 1 82 ? -10.904 13.068 9.681 1.00 51.66 82 LYS A C 1
ATOM 669 O O . LYS A 1 82 ? -10.852 13.156 8.461 1.00 51.66 82 LYS A O 1
ATOM 674 N N . ASP A 1 83 ? -9.942 13.528 10.483 1.00 56.06 83 ASP A N 1
ATOM 675 C CA . ASP A 1 83 ? -8.945 14.533 10.062 1.00 56.06 83 ASP A CA 1
ATOM 676 C C . ASP A 1 83 ? -7.605 13.945 9.573 1.00 56.06 83 ASP A C 1
ATOM 678 O O . ASP A 1 83 ? -6.643 14.662 9.325 1.00 56.06 83 ASP A O 1
ATOM 682 N N . LYS A 1 84 ? -7.496 12.617 9.437 1.00 71.19 84 LYS A N 1
ATOM 683 C CA . LYS A 1 84 ? -6.185 11.950 9.311 1.00 71.19 84 LYS A CA 1
ATOM 684 C C . LYS A 1 84 ? -5.633 11.823 7.889 1.00 71.19 84 LYS A C 1
ATOM 686 O O . LYS A 1 84 ? -4.453 11.530 7.730 1.00 71.19 84 LYS A O 1
ATOM 691 N N . TRP A 1 85 ? -6.477 11.971 6.868 1.00 78.44 85 TRP A N 1
ATOM 692 C CA . TRP A 1 85 ? -6.112 11.671 5.476 1.00 78.44 85 TRP A CA 1
ATOM 693 C C . TRP A 1 85 ? -5.561 12.881 4.720 1.00 78.44 85 TRP A C 1
ATOM 695 O O . TRP A 1 85 ? -4.708 12.710 3.850 1.00 78.44 85 TRP A O 1
ATOM 705 N N . ASP A 1 86 ? -6.006 14.089 5.061 1.00 75.31 86 ASP A N 1
ATOM 706 C CA . ASP A 1 86 ? -5.634 15.306 4.332 1.00 75.31 86 ASP A CA 1
ATOM 707 C C . ASP A 1 86 ? -4.156 15.678 4.554 1.00 75.31 86 ASP A C 1
ATOM 709 O O . ASP A 1 86 ? -3.486 16.117 3.623 1.00 75.31 86 ASP A O 1
ATOM 713 N N . GLU A 1 87 ? -3.598 15.370 5.728 1.00 75.75 87 GLU A N 1
ATOM 714 C CA . GLU A 1 87 ? -2.177 15.580 6.059 1.00 75.75 87 GLU A CA 1
ATOM 715 C C . GLU A 1 87 ? -1.300 14.329 5.839 1.00 75.75 87 GLU A C 1
ATOM 717 O O . GLU A 1 87 ? -0.112 14.313 6.171 1.00 75.75 87 GLU A O 1
ATOM 722 N N . MET A 1 88 ? -1.863 13.236 5.307 1.00 82.94 88 MET A N 1
ATOM 723 C CA . MET A 1 88 ? -1.158 11.955 5.281 1.00 82.94 88 MET A CA 1
ATOM 724 C C . MET A 1 88 ? -0.035 11.936 4.234 1.00 82.94 88 MET A C 1
ATOM 726 O O . MET A 1 88 ? -0.278 11.886 3.028 1.00 82.94 88 MET A O 1
ATOM 730 N N . ILE A 1 89 ? 1.209 11.911 4.716 1.00 84.56 89 ILE A N 1
ATOM 731 C CA . ILE A 1 89 ? 2.415 11.619 3.928 1.00 84.56 89 ILE A CA 1
ATOM 732 C C . ILE A 1 89 ? 2.760 10.121 3.966 1.00 84.56 89 ILE A C 1
ATOM 734 O O . ILE A 1 89 ? 2.218 9.359 4.768 1.00 84.56 89 ILE A O 1
ATOM 738 N N . LEU A 1 90 ? 3.694 9.684 3.114 1.00 84.38 90 LEU A N 1
ATOM 739 C CA . LEU A 1 90 ? 4.039 8.265 2.952 1.00 84.38 90 LEU A CA 1
ATOM 740 C C . LEU A 1 90 ? 4.529 7.596 4.248 1.00 84.38 90 LEU A C 1
ATOM 742 O O . LEU A 1 90 ? 4.118 6.479 4.552 1.00 84.38 90 LEU A O 1
ATOM 746 N N . SER A 1 91 ? 5.362 8.269 5.045 1.00 87.19 91 SER A N 1
ATOM 747 C CA . SER A 1 91 ? 5.801 7.737 6.344 1.00 87.19 91 SER A CA 1
ATOM 748 C C . SER A 1 91 ? 4.617 7.526 7.289 1.00 87.19 91 SER A C 1
ATOM 750 O O . SER A 1 91 ? 4.502 6.477 7.921 1.00 87.19 91 SER A O 1
ATOM 752 N N . LYS A 1 92 ? 3.674 8.477 7.314 1.00 86.31 92 LYS A N 1
ATOM 753 C CA . LYS A 1 92 ? 2.466 8.388 8.137 1.00 86.31 92 LYS A CA 1
ATOM 754 C C . LYS A 1 92 ? 1.517 7.285 7.674 1.00 86.31 92 LYS A C 1
ATOM 756 O O . LYS A 1 92 ? 0.861 6.664 8.512 1.00 86.31 92 LYS A O 1
ATOM 761 N N . LEU A 1 93 ? 1.471 7.008 6.367 1.00 86.62 93 LEU A N 1
ATOM 762 C CA . LEU A 1 93 ? 0.758 5.858 5.809 1.00 86.62 93 LEU A CA 1
ATOM 763 C C . LEU A 1 93 ? 1.307 4.548 6.386 1.00 86.62 93 LEU A C 1
ATOM 765 O O . LEU A 1 93 ? 0.536 3.760 6.932 1.00 86.62 93 LEU A O 1
ATOM 769 N N . TYR A 1 94 ? 2.622 4.327 6.301 1.00 88.56 94 TYR A N 1
ATOM 770 C CA . TYR A 1 94 ? 3.247 3.112 6.831 1.00 88.56 94 TYR A CA 1
ATOM 771 C C . TYR A 1 94 ? 3.106 3.003 8.351 1.00 88.56 94 TYR A C 1
ATOM 773 O O . TYR A 1 94 ? 2.747 1.937 8.843 1.00 88.56 94 TYR A O 1
ATOM 781 N N . GLU A 1 95 ? 3.278 4.102 9.090 1.00 87.25 95 GLU A N 1
ATOM 782 C CA . GLU A 1 95 ? 3.037 4.137 10.539 1.00 87.25 95 GLU A CA 1
ATOM 783 C C . GLU A 1 95 ? 1.589 3.739 10.877 1.00 87.25 95 GLU A C 1
ATOM 785 O O . GLU A 1 95 ? 1.344 2.966 11.802 1.00 87.25 95 GLU A O 1
ATOM 790 N N . THR A 1 96 ? 0.613 4.241 10.113 1.00 86.19 96 THR A N 1
ATOM 791 C CA . THR A 1 96 ? -0.808 3.931 10.322 1.00 86.19 96 THR A CA 1
ATOM 792 C C . THR A 1 96 ? -1.108 2.468 10.010 1.00 86.19 96 THR A C 1
ATOM 794 O O . THR A 1 96 ? -1.774 1.809 10.805 1.00 86.19 96 THR A O 1
ATOM 797 N N . LEU A 1 97 ? -0.582 1.939 8.902 1.00 86.50 97 LEU A N 1
ATOM 798 C CA . LEU A 1 97 ? -0.707 0.523 8.545 1.00 86.50 97 LEU A CA 1
ATOM 799 C C . LEU A 1 97 ? -0.117 -0.386 9.621 1.00 86.50 97 LEU A C 1
ATOM 801 O O . LEU A 1 97 ? -0.751 -1.367 10.012 1.00 86.50 97 LEU A O 1
ATOM 805 N N . LEU A 1 98 ? 1.067 -0.036 10.122 1.00 88.19 98 LEU A N 1
ATOM 806 C CA . LEU A 1 98 ? 1.749 -0.789 11.161 1.00 88.19 98 LEU A CA 1
ATOM 807 C C . LEU A 1 98 ? 0.940 -0.797 12.461 1.00 88.19 98 LEU A C 1
ATOM 809 O O . LEU A 1 98 ? 0.677 -1.863 13.016 1.00 88.19 98 LEU A O 1
ATOM 813 N N . LYS A 1 99 ? 0.437 0.370 12.883 1.00 85.62 99 LYS A N 1
ATOM 814 C CA . LYS A 1 99 ? -0.490 0.471 14.017 1.00 85.62 99 LYS A CA 1
ATOM 815 C C . LYS A 1 99 ? -1.719 -0.405 13.811 1.00 85.62 99 LYS A C 1
ATOM 817 O O . LYS A 1 99 ? -2.081 -1.145 14.717 1.00 85.62 99 LYS A O 1
ATOM 822 N N . SER A 1 100 ? -2.356 -0.363 12.639 1.00 83.94 100 SER A N 1
ATOM 823 C CA . SER A 1 100 ? -3.519 -1.208 12.329 1.00 83.94 100 SER A CA 1
ATOM 824 C C . SER A 1 100 ? -3.205 -2.702 12.453 1.00 83.94 100 SER A C 1
ATOM 826 O O . SER A 1 100 ? -4.035 -3.452 12.964 1.00 83.94 100 SER A O 1
ATOM 828 N N . TYR A 1 101 ? -2.018 -3.131 12.022 1.00 85.12 101 TYR A N 1
ATOM 829 C CA . TYR A 1 101 ? -1.572 -4.518 12.146 1.00 85.12 101 TYR A CA 1
ATOM 830 C C . TYR A 1 101 ? -1.347 -4.928 13.609 1.00 85.12 101 TYR A C 1
ATOM 832 O O . TYR A 1 101 ? -1.882 -5.946 14.048 1.00 85.12 101 TYR A O 1
ATOM 840 N N . MET A 1 102 ? -0.656 -4.094 14.392 1.00 86.44 102 MET A N 1
ATOM 841 C CA . MET A 1 102 ? -0.463 -4.303 15.835 1.00 86.44 102 MET A CA 1
ATOM 842 C C . MET A 1 102 ? -1.804 -4.391 16.576 1.00 86.44 102 MET A C 1
ATOM 844 O O . MET A 1 102 ? -2.001 -5.299 17.385 1.00 86.44 102 MET A O 1
ATOM 848 N N . LYS A 1 103 ? -2.772 -3.517 16.242 1.00 83.38 103 LYS A N 1
ATOM 849 C CA . LYS A 1 103 ? -4.137 -3.577 16.801 1.00 83.38 103 LYS A CA 1
ATOM 850 C C . LYS A 1 103 ? -4.774 -4.931 16.556 1.00 83.38 103 LYS A C 1
ATOM 852 O O . LYS A 1 103 ? -5.350 -5.524 17.465 1.00 83.38 103 LYS A O 1
ATOM 857 N N . TRP A 1 104 ? -4.698 -5.394 15.314 1.00 82.88 104 TRP A N 1
ATOM 858 C CA . TRP A 1 104 ? -5.331 -6.633 14.903 1.00 82.88 104 TRP A CA 1
ATOM 859 C C . TRP A 1 104 ? -4.712 -7.844 15.608 1.00 82.88 104 TRP A C 1
ATOM 861 O O . TRP A 1 104 ? -5.451 -8.658 16.160 1.00 82.88 104 TRP A O 1
ATOM 871 N N . ASN A 1 105 ? -3.380 -7.917 15.679 1.00 83.88 105 ASN A N 1
ATOM 872 C CA . ASN A 1 105 ? -2.684 -8.978 16.409 1.00 83.88 105 ASN A CA 1
ATOM 873 C C . ASN A 1 105 ? -3.023 -8.974 17.900 1.00 83.88 105 ASN A C 1
ATOM 875 O O . ASN A 1 105 ? -3.320 -10.026 18.461 1.00 83.88 105 ASN A O 1
ATOM 879 N N . TRP A 1 106 ? -3.062 -7.800 18.534 1.00 83.25 106 TRP A N 1
ATOM 880 C CA . TRP A 1 106 ? -3.449 -7.697 19.938 1.00 83.25 106 TRP A CA 1
ATOM 881 C C . TRP A 1 106 ? -4.864 -8.229 20.192 1.00 83.25 106 TRP A C 1
ATOM 883 O O . TRP A 1 106 ? -5.057 -9.044 21.095 1.00 83.25 106 TRP A O 1
ATOM 893 N N . MET A 1 107 ? -5.846 -7.794 19.393 1.00 82.25 107 MET A N 1
ATOM 894 C CA . MET A 1 107 ? -7.235 -8.255 19.520 1.00 82.25 107 MET A CA 1
ATOM 895 C C . MET A 1 107 ? -7.357 -9.762 19.285 1.00 82.25 107 MET A C 1
ATOM 897 O O . MET A 1 107 ? -8.144 -10.427 19.954 1.00 82.25 107 MET A O 1
ATOM 901 N N . LYS A 1 108 ? -6.568 -10.310 18.355 1.00 83.25 108 LYS A N 1
ATOM 902 C CA . LYS A 1 108 ? -6.534 -11.747 18.074 1.00 83.25 108 LYS A CA 1
ATOM 903 C C . LYS A 1 108 ? -6.001 -12.551 19.264 1.00 83.25 108 LYS A C 1
ATOM 905 O O . LYS A 1 108 ? -6.571 -13.592 19.572 1.00 83.25 108 LYS A O 1
ATOM 910 N N . SER A 1 109 ? -4.953 -12.070 19.934 1.00 81.88 109 SER A N 1
ATOM 911 C CA . SER A 1 109 ? -4.330 -12.773 21.065 1.00 81.88 109 SER A CA 1
ATOM 912 C C . SER A 1 109 ? -5.063 -12.581 22.399 1.00 81.88 109 SER A C 1
ATOM 914 O O . SER A 1 109 ? -5.027 -13.476 23.235 1.00 81.88 109 SER A O 1
ATOM 916 N N . ASN A 1 110 ? -5.739 -11.443 22.610 1.00 80.50 110 ASN A N 1
ATOM 917 C CA . ASN A 1 110 ? -6.335 -11.075 23.908 1.00 80.50 110 ASN A CA 1
ATOM 918 C C . ASN A 1 110 ? -7.872 -11.002 23.912 1.00 80.50 110 ASN A C 1
ATOM 920 O O . ASN A 1 110 ? -8.474 -10.683 24.938 1.00 80.50 110 ASN A O 1
ATOM 924 N N . GLY A 1 111 ? -8.519 -11.270 22.777 1.00 73.50 111 GLY A N 1
ATOM 925 C CA . GLY A 1 111 ? -9.962 -11.110 22.612 1.00 73.50 111 GLY A CA 1
ATOM 926 C C . GLY A 1 111 ? -10.411 -9.646 22.480 1.00 73.50 111 GLY A C 1
ATOM 927 O O . GLY A 1 111 ? -9.658 -8.696 22.695 1.00 73.50 111 GLY A O 1
ATOM 928 N N . LEU A 1 112 ? -11.683 -9.457 22.113 1.00 65.88 112 LEU A N 1
ATOM 929 C CA . LEU A 1 112 ? -12.280 -8.153 21.768 1.00 65.88 112 LEU A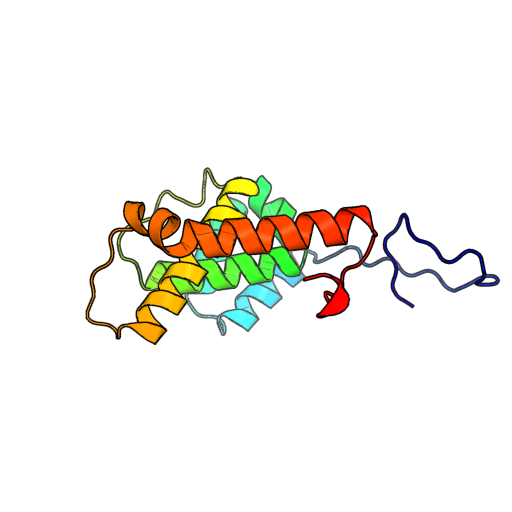 CA 1
ATOM 930 C C . LEU A 1 112 ? -12.449 -7.178 22.953 1.00 65.88 112 LEU A C 1
ATOM 932 O O . LEU A 1 112 ? -12.744 -6.006 22.732 1.00 65.88 112 LEU A O 1
ATOM 936 N N . ASN A 1 113 ? -12.266 -7.629 24.198 1.00 59.88 113 ASN A N 1
ATOM 937 C CA . ASN A 1 113 ? -12.693 -6.879 25.388 1.00 59.88 113 ASN A CA 1
ATOM 938 C C . ASN A 1 113 ? -11.622 -5.947 25.983 1.00 59.88 113 ASN A C 1
ATOM 940 O O . ASN A 1 113 ? -11.939 -5.139 26.857 1.00 59.88 113 ASN A O 1
ATOM 944 N N . ASN A 1 114 ? -10.372 -6.002 25.513 1.00 60.62 114 ASN A N 1
ATOM 945 C CA . ASN A 1 114 ? -9.305 -5.150 26.039 1.00 60.62 114 ASN A CA 1
ATOM 946 C C . ASN A 1 114 ? -9.194 -3.845 25.248 1.00 60.62 114 ASN A C 1
ATOM 948 O O . ASN A 1 114 ? -8.585 -3.792 24.177 1.00 60.62 114 ASN A O 1
ATOM 952 N N . LYS A 1 115 ? -9.756 -2.767 25.810 1.00 65.88 115 LYS A N 1
ATOM 953 C CA . LYS A 1 115 ? -9.588 -1.401 25.301 1.00 65.88 115 LYS A CA 1
ATOM 954 C C . LYS A 1 115 ? -8.120 -0.996 25.430 1.00 65.88 115 LYS A C 1
ATOM 956 O O . LYS A 1 115 ? -7.662 -0.623 26.509 1.00 65.88 115 LYS A O 1
ATOM 961 N N . LEU A 1 116 ? -7.375 -1.097 24.334 1.00 68.06 116 LEU A N 1
ATOM 962 C CA . LEU A 1 116 ? -5.953 -0.784 24.331 1.00 68.06 116 LEU A CA 1
ATOM 963 C C . LEU A 1 116 ? -5.705 0.708 24.078 1.00 68.06 116 LEU A C 1
ATOM 965 O O . LEU A 1 116 ? -6.403 1.352 23.296 1.00 68.06 116 LEU A O 1
ATOM 969 N N . ASN A 1 117 ? -4.697 1.256 24.753 1.00 74.12 117 ASN A N 1
ATOM 970 C CA . ASN A 1 117 ? -4.222 2.613 24.525 1.00 74.12 117 ASN A CA 1
ATOM 971 C C . ASN A 1 117 ? -3.268 2.629 23.321 1.00 74.12 117 ASN A C 1
ATOM 973 O O . ASN A 1 117 ? -2.196 2.030 23.385 1.00 74.12 117 ASN A O 1
ATOM 977 N N . ASP A 1 118 ? -3.633 3.355 22.263 1.00 70.62 118 ASP A N 1
ATOM 978 C CA . ASP A 1 118 ? -2.825 3.529 21.048 1.00 70.62 118 ASP A CA 1
ATOM 979 C C . ASP A 1 118 ? -1.385 3.979 21.339 1.00 70.62 118 ASP A C 1
ATOM 981 O O . ASP A 1 118 ? -0.462 3.552 20.648 1.00 70.62 118 ASP A O 1
ATOM 985 N N . ASN A 1 119 ? -1.176 4.785 22.385 1.00 72.31 119 ASN A N 1
ATOM 986 C CA . ASN A 1 119 ? 0.151 5.282 22.757 1.00 72.31 119 ASN A CA 1
ATOM 987 C C . ASN A 1 119 ? 1.037 4.205 23.396 1.00 72.31 119 ASN A C 1
ATOM 989 O O . ASN A 1 119 ? 2.246 4.378 23.452 1.00 72.31 119 ASN A O 1
ATOM 993 N N . LYS A 1 120 ? 0.454 3.099 23.874 1.00 80.94 120 LYS A N 1
ATOM 994 C CA . LYS A 1 120 ? 1.194 1.973 24.461 1.00 80.94 120 LYS A CA 1
ATOM 995 C C . LYS A 1 120 ? 1.42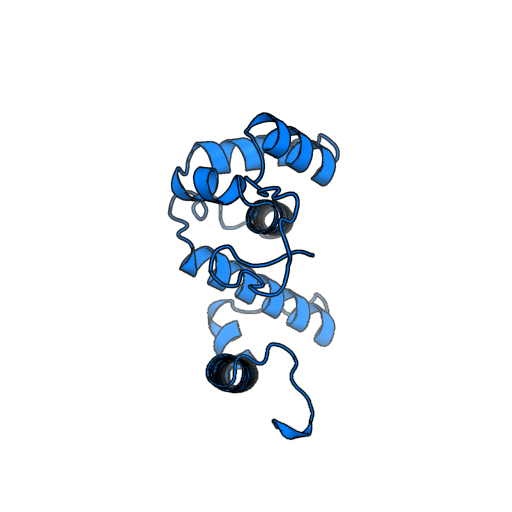5 0.828 23.473 1.00 80.94 120 LYS A C 1
ATOM 997 O O . LYS A 1 120 ? 2.128 -0.112 23.824 1.00 80.94 120 LYS A O 1
ATOM 1002 N N . MET A 1 121 ? 0.855 0.889 22.261 1.00 79.81 121 MET A N 1
ATOM 1003 C CA . MET A 1 121 ? 1.034 -0.180 21.270 1.00 79.81 121 MET A CA 1
ATOM 1004 C C . MET A 1 121 ? 2.480 -0.361 20.864 1.00 79.81 121 MET A C 1
ATOM 1006 O O . MET A 1 121 ? 2.962 -1.484 20.885 1.00 79.81 121 MET A O 1
ATOM 1010 N N . PHE A 1 122 ? 3.159 0.724 20.496 1.00 79.00 122 PHE A N 1
ATOM 1011 C CA . PHE A 1 122 ? 4.530 0.608 20.015 1.00 79.00 122 PHE A CA 1
ATOM 1012 C C . PHE A 1 122 ? 5.439 -0.008 21.066 1.00 79.00 122 PHE A C 1
ATOM 1014 O O . PHE A 1 122 ? 6.111 -0.974 20.753 1.00 79.00 122 PHE A O 1
ATOM 1021 N N . ASN A 1 123 ? 5.352 0.452 22.314 1.00 84.81 123 ASN A N 1
ATOM 1022 C CA . ASN A 1 123 ? 6.150 -0.086 23.416 1.00 84.81 123 ASN A CA 1
ATOM 1023 C C . ASN A 1 123 ? 5.905 -1.585 23.643 1.00 84.81 123 ASN A C 1
ATOM 1025 O O . ASN A 1 123 ? 6.791 -2.298 24.091 1.00 84.81 123 ASN A O 1
ATOM 1029 N N . MET A 1 124 ? 4.697 -2.080 23.361 1.00 84.88 124 MET A N 1
ATOM 1030 C CA . MET A 1 124 ? 4.406 -3.501 23.520 1.00 84.88 124 MET A CA 1
ATOM 1031 C C . MET A 1 124 ? 5.070 -4.357 22.431 1.00 84.88 124 MET A C 1
ATOM 1033 O O . MET A 1 124 ? 5.529 -5.457 22.719 1.00 84.88 124 MET A O 1
ATOM 1037 N N . PHE A 1 125 ? 5.109 -3.851 21.200 1.00 87.25 125 PHE A N 1
ATOM 1038 C CA . PHE A 1 125 ? 5.681 -4.536 20.038 1.00 87.25 125 PHE A CA 1
ATOM 1039 C C . PHE A 1 125 ? 7.125 -4.088 19.746 1.00 87.25 125 PHE A C 1
ATOM 1041 O O . PHE A 1 125 ? 7.664 -4.426 18.699 1.00 87.25 125 PHE A O 1
ATOM 1048 N N . GLU A 1 126 ? 7.749 -3.308 20.634 1.00 88.94 126 GLU A N 1
ATOM 1049 C CA . GLU A 1 126 ? 9.037 -2.640 20.397 1.00 88.94 126 GLU A CA 1
ATOM 1050 C C . GLU A 1 126 ? 10.137 -3.651 20.075 1.00 88.94 126 GLU A C 1
ATOM 1052 O O . GLU A 1 126 ? 10.712 -3.592 18.994 1.00 88.94 126 GLU A O 1
ATOM 1057 N N . MET A 1 127 ? 10.320 -4.666 20.927 1.00 91.12 127 MET A N 1
ATOM 1058 C CA . MET A 1 127 ? 11.330 -5.710 20.702 1.00 91.12 127 MET A CA 1
ATOM 1059 C C . MET A 1 127 ? 11.121 -6.469 19.383 1.00 91.12 127 MET A C 1
ATOM 1061 O O . MET A 1 127 ? 12.079 -6.788 18.686 1.00 91.12 127 MET A O 1
ATOM 1065 N N . GLU A 1 128 ? 9.870 -6.768 19.024 1.00 90.88 128 GLU A N 1
ATOM 1066 C CA . GLU A 1 128 ? 9.549 -7.474 17.778 1.00 90.88 128 GLU A CA 1
ATOM 1067 C C . GLU A 1 128 ? 9.813 -6.586 16.557 1.00 90.88 128 GLU A C 1
ATOM 1069 O O . GLU A 1 128 ? 10.299 -7.062 15.532 1.00 90.88 128 GLU A O 1
ATOM 1074 N N . MET A 1 129 ? 9.518 -5.289 16.663 1.00 90.12 129 MET A N 1
ATOM 1075 C CA . MET A 1 129 ? 9.801 -4.313 15.616 1.00 90.12 129 MET A CA 1
ATOM 1076 C C . MET A 1 129 ? 11.295 -4.097 15.422 1.00 90.12 129 MET A C 1
ATOM 1078 O O . MET A 1 129 ? 11.737 -4.080 14.274 1.00 90.12 129 MET A O 1
ATOM 1082 N N . ASP A 1 130 ? 12.054 -3.970 16.507 1.00 92.75 130 ASP A N 1
ATOM 1083 C CA . ASP A 1 130 ? 13.505 -3.814 16.460 1.00 92.75 130 ASP A CA 1
ATOM 1084 C C . ASP A 1 130 ? 14.139 -5.029 15.781 1.00 92.75 130 ASP A C 1
ATOM 1086 O O . ASP A 1 130 ? 14.843 -4.871 14.783 1.00 92.75 130 ASP A O 1
ATOM 1090 N N . TYR A 1 131 ? 13.767 -6.238 16.210 1.00 92.56 131 TYR A N 1
ATOM 1091 C CA . TYR A 1 131 ? 14.235 -7.487 15.609 1.00 92.56 131 TYR A CA 1
ATOM 1092 C C . TYR A 1 131 ? 13.914 -7.585 14.109 1.00 92.56 131 TYR A C 1
ATOM 1094 O O . TYR A 1 131 ? 14.787 -7.869 13.287 1.00 92.56 131 TYR A O 1
ATOM 1102 N N . LEU A 1 132 ? 12.666 -7.310 13.713 1.00 92.25 132 LEU A N 1
ATOM 1103 C CA . LEU A 1 132 ? 12.274 -7.345 12.300 1.00 92.25 132 LEU A CA 1
ATOM 1104 C C . LEU A 1 132 ? 12.969 -6.255 11.477 1.00 92.25 132 LEU A C 1
ATOM 1106 O O . LEU A 1 132 ? 13.255 -6.472 10.298 1.00 92.25 132 LEU A O 1
ATOM 1110 N N . SER A 1 133 ? 13.229 -5.091 12.075 1.00 93.00 133 SER A N 1
ATOM 1111 C CA . SER A 1 133 ? 13.944 -4.001 11.414 1.00 93.00 133 SER A CA 1
ATOM 1112 C C . SER A 1 133 ? 15.406 -4.359 11.161 1.00 93.00 133 SER A C 1
ATOM 1114 O O . SER A 1 133 ? 15.903 -4.100 10.065 1.00 93.00 133 SER A O 1
ATOM 1116 N N . GLU A 1 134 ? 16.056 -5.022 12.119 1.00 93.38 134 GLU A N 1
ATOM 1117 C CA . GLU A 1 134 ? 17.434 -5.492 12.008 1.00 93.38 134 GLU A CA 1
ATOM 1118 C C . GLU A 1 134 ? 17.561 -6.549 10.911 1.00 93.38 134 GLU A C 1
ATOM 1120 O O . GLU A 1 134 ? 18.364 -6.388 9.994 1.00 93.38 134 GLU A O 1
ATOM 1125 N N . ILE A 1 135 ? 16.688 -7.561 10.909 1.00 92.50 135 ILE A N 1
ATOM 1126 C CA . ILE A 1 135 ? 16.695 -8.581 9.853 1.00 92.50 135 ILE A CA 1
ATOM 1127 C C . ILE A 1 135 ? 16.440 -7.959 8.477 1.00 92.50 135 ILE A C 1
ATOM 1129 O O . ILE A 1 135 ? 17.118 -8.291 7.502 1.00 92.50 135 ILE A O 1
ATOM 1133 N N . ALA A 1 136 ? 15.455 -7.060 8.367 1.00 92.81 136 ALA A N 1
ATOM 1134 C CA . ALA A 1 136 ? 15.166 -6.388 7.104 1.00 92.81 136 ALA A CA 1
ATOM 1135 C C . ALA A 1 136 ? 16.368 -5.562 6.622 1.00 92.81 136 ALA A C 1
ATOM 1137 O O . ALA A 1 136 ? 16.651 -5.525 5.424 1.00 92.81 136 ALA A O 1
ATOM 1138 N N . TRP A 1 137 ? 17.083 -4.920 7.545 1.00 93.44 137 TRP A N 1
ATOM 1139 C CA . TRP A 1 137 ? 18.280 -4.144 7.254 1.00 93.44 137 TRP A CA 1
ATOM 1140 C C . TRP A 1 137 ? 19.447 -5.017 6.784 1.00 93.44 137 TRP A C 1
ATOM 1142 O O . TRP A 1 137 ? 20.058 -4.704 5.760 1.00 93.44 137 TRP A O 1
ATOM 1152 N N . GLU A 1 138 ? 19.718 -6.133 7.460 1.00 91.44 138 GLU A N 1
ATOM 1153 C CA . GLU A 1 138 ? 20.752 -7.082 7.038 1.00 91.44 138 GLU A CA 1
ATOM 1154 C C . GLU A 1 138 ? 20.424 -7.693 5.672 1.00 91.44 138 GLU A C 1
ATOM 1156 O O . GLU A 1 138 ? 21.253 -7.653 4.760 1.00 91.44 138 GLU A O 1
ATOM 1161 N N . GLY A 1 139 ? 19.182 -8.139 5.459 1.00 91.25 139 GLY A N 1
ATOM 1162 C CA . GLY A 1 139 ? 18.739 -8.637 4.154 1.00 91.25 139 GLY A CA 1
ATOM 1163 C C . GLY A 1 139 ? 18.955 -7.612 3.034 1.00 91.25 139 GLY A C 1
ATOM 1164 O O . GLY A 1 139 ? 19.468 -7.947 1.964 1.00 91.25 139 GLY A O 1
ATOM 1165 N N . LEU A 1 140 ? 18.659 -6.332 3.286 1.00 91.75 140 LEU A N 1
ATOM 1166 C CA . LEU A 1 140 ? 18.894 -5.258 2.317 1.00 91.75 140 LEU A CA 1
ATOM 1167 C C . LEU A 1 140 ? 20.378 -5.072 1.971 1.00 91.75 140 LEU A C 1
ATOM 1169 O O . LEU A 1 140 ? 20.682 -4.890 0.790 1.00 91.75 140 LEU A O 1
ATOM 1173 N N . LYS A 1 141 ? 21.295 -5.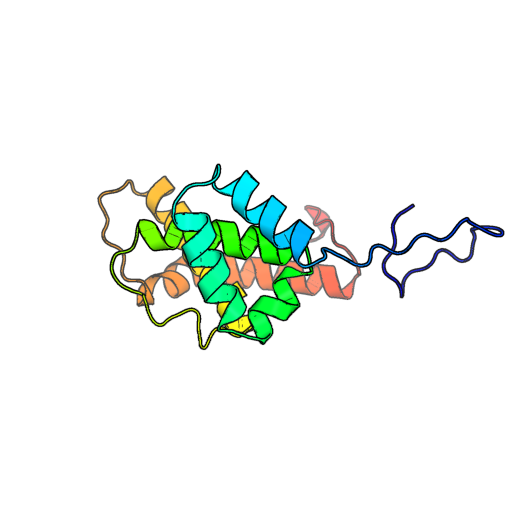145 2.947 1.00 91.88 141 LYS A N 1
ATOM 1174 C CA . LYS A 1 141 ? 22.747 -5.030 2.698 1.00 91.88 141 LYS A CA 1
ATOM 1175 C C . LYS A 1 141 ? 23.253 -6.105 1.742 1.00 91.88 141 LYS A C 1
ATOM 1177 O O . LYS A 1 141 ? 24.062 -5.810 0.866 1.00 91.88 141 LYS A O 1
ATOM 1182 N N . PHE A 1 142 ? 22.756 -7.331 1.890 1.00 88.19 142 PHE A N 1
ATOM 1183 C CA . PHE A 1 142 ? 23.156 -8.468 1.059 1.00 88.19 142 PHE A CA 1
ATOM 1184 C C . PHE A 1 142 ? 22.299 -8.636 -0.205 1.00 88.19 142 PHE A C 1
ATOM 1186 O O . PHE A 1 142 ? 22.508 -9.575 -0.972 1.00 88.19 142 PHE A O 1
ATOM 1193 N N . GLY A 1 143 ? 21.327 -7.747 -0.447 1.00 88.06 143 GLY A N 1
ATOM 1194 C CA . GLY A 1 143 ? 20.391 -7.867 -1.569 1.00 88.06 143 GLY A CA 1
ATOM 1195 C C . GLY A 1 143 ? 19.469 -9.090 -1.467 1.00 88.06 143 GLY A C 1
ATOM 1196 O O . GLY A 1 143 ? 18.924 -9.543 -2.474 1.00 88.06 143 GLY A O 1
ATOM 1197 N N . GLN A 1 144 ? 19.290 -9.631 -0.263 1.00 87.62 144 GLN A N 1
ATOM 1198 C CA . GLN A 1 144 ? 18.488 -10.810 0.024 1.00 87.62 144 GLN A CA 1
ATOM 1199 C C . GLN A 1 144 ? 17.100 -10.398 0.515 1.00 87.62 144 GLN A C 1
ATOM 1201 O O . GLN A 1 144 ? 16.932 -9.769 1.554 1.00 87.62 144 GLN A O 1
ATOM 1206 N N . ALA A 1 145 ? 16.077 -10.778 -0.248 1.00 86.44 145 ALA A N 1
ATOM 1207 C CA . ALA A 1 145 ? 14.677 -10.603 0.146 1.00 86.44 145 ALA A CA 1
ATOM 1208 C C . ALA A 1 145 ? 14.087 -11.850 0.831 1.00 86.44 145 ALA A C 1
ATOM 1210 O O . ALA A 1 145 ? 12.956 -11.810 1.310 1.00 86.44 145 ALA A O 1
ATOM 1211 N N . ILE A 1 146 ? 14.828 -12.962 0.833 1.00 86.81 146 ILE A N 1
ATOM 1212 C CA . ILE A 1 146 ? 14.443 -14.228 1.457 1.00 86.81 146 ILE A CA 1
ATOM 1213 C C . ILE A 1 146 ? 15.314 -14.394 2.696 1.00 86.81 146 ILE A C 1
ATOM 1215 O O . ILE A 1 146 ? 16.535 -14.435 2.582 1.00 86.81 146 ILE A O 1
ATOM 1219 N N . ILE A 1 147 ? 14.673 -14.485 3.857 1.00 81.56 147 ILE A N 1
ATOM 1220 C CA . ILE A 1 147 ? 15.336 -14.696 5.142 1.00 81.56 147 ILE A CA 1
ATOM 1221 C C . ILE A 1 147 ? 15.298 -16.201 5.425 1.00 81.56 147 ILE A C 1
ATOM 1223 O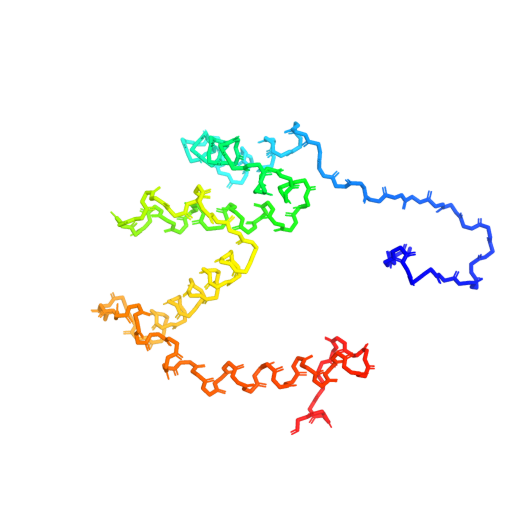 O . ILE A 1 147 ? 14.214 -16.773 5.558 1.00 81.56 147 ILE A O 1
ATOM 1227 N N . SER A 1 148 ? 16.461 -16.846 5.470 1.00 78.44 148 SER A N 1
ATOM 1228 C CA . SER A 1 148 ? 16.622 -18.221 5.949 1.00 78.44 148 SER A CA 1
ATOM 1229 C C . SER A 1 148 ? 17.052 -18.219 7.419 1.00 78.44 148 SER A C 1
ATOM 1231 O O . SER A 1 148 ? 17.536 -17.212 7.933 1.00 78.44 148 SER A O 1
ATOM 1233 N N . CYS A 1 149 ? 16.910 -19.358 8.102 1.00 69.88 149 CYS A N 1
ATOM 1234 C CA . CYS A 1 149 ? 17.390 -19.524 9.480 1.00 69.88 149 CYS A CA 1
ATOM 1235 C C . CYS A 1 149 ? 18.909 -19.333 9.625 1.00 69.88 149 CYS A C 1
ATOM 1237 O O . CYS A 1 149 ? 19.386 -19.161 10.733 1.00 69.88 149 CYS A O 1
ATOM 1239 N N . GLU A 1 150 ? 19.667 -19.365 8.528 1.00 62.03 150 GLU A N 1
ATOM 1240 C CA . GLU A 1 150 ? 21.119 -19.137 8.518 1.00 62.03 150 GLU A CA 1
ATOM 1241 C C . GLU A 1 150 ? 21.484 -17.648 8.665 1.00 62.03 150 GLU A C 1
ATOM 1243 O O . GLU A 1 150 ? 22.646 -17.320 8.878 1.00 62.03 150 GLU A O 1
ATOM 1248 N N . ILE A 1 151 ? 20.497 -16.755 8.524 1.00 56.78 151 ILE A N 1
ATOM 1249 C CA . ILE A 1 151 ? 20.628 -15.295 8.646 1.00 56.78 151 ILE A CA 1
ATOM 1250 C C . ILE A 1 151 ? 20.188 -14.819 10.054 1.00 56.78 151 ILE A C 1
ATOM 1252 O O . ILE A 1 151 ? 20.342 -13.643 10.375 1.00 56.78 151 ILE A O 1
ATOM 1256 N N . GLN A 1 152 ? 19.645 -15.717 10.892 1.00 52.06 152 GLN A N 1
ATOM 1257 C CA . GLN A 1 152 ? 19.221 -15.457 12.280 1.00 52.06 152 GLN A CA 1
ATOM 1258 C C . GLN A 1 152 ? 20.317 -15.818 13.283 1.00 52.06 152 GLN A C 1
ATOM 1260 O O . GLN A 1 152 ? 20.393 -15.110 14.310 1.00 52.06 152 GLN A O 1
#

Foldseek 3Di:
DDDDPVDDDPPDDPDDDDDDQADDPVRLLVVLCVLVVNDPLSVVLVVLLVLAVQSVVCSSHVVSSVLSSVVSVVVVVPPDDPPQRNPDDPVNSVVSSVLVVLVVVCCVVPPDPDPDDSVCSCVVCVVVVVVVVVLVVVCVVVVHPDDDPVSD

Secondary structure (DSSP, 8-state):
----TTS--TT-SS----------HHHHHHHHHHHHTTSHHHHHHHHHHHH-HHHHHHTTSHHHHHHHHHHHHHHTT-TT-SSSSTT--HHHHHHHHHHHHHHHHHHHHH-TT----HHHHHHHHHHHHHHHHHHHHHHHHTT--S--GGG-

pLDDT: mean 85.1, std 11.84, range [42.91, 98.25]

Sequence (152 aa):
MTSRPNAMCEYLNNPRMLNVIGFQSQDIQNYINSYFKNNNESDSLMKKLNNNRSLKLLSHTPLYLRLFCYLSRQDKSSSSNKDKWDEMILSKLYETLLKSYMKWNWMKSNGLNNKLNDNKMFNMFEMEMDYLSEIAWEGLKFGQAIISCEIQ